Protein AF-A0A1H7WBP5-F1 (afdb_monomer_lite)

Foldseek 3Di:
DDVVLQVVLVVVLLQLLQCQAAPPQRHGRQAFDWDQDVPPGIFTFRHDPSSSVVSVSCVSNVVVVNNDDPSGPGDDDDPPVDGPDD

Radius of gyration: 13.45 Å; chains: 1; bounding box: 31×23×39 Å

Structure (mmCIF, N/CA/C/O backbone):
data_AF-A0A1H7WBP5-F1
#
_entry.id   AF-A0A1H7WBP5-F1
#
loop_
_atom_site.group_PDB
_atom_site.id
_atom_site.type_symbol
_atom_site.label_atom_id
_atom_site.label_alt_id
_atom_site.label_comp_id
_atom_site.label_asym_id
_atom_site.label_entity_id
_atom_site.label_seq_id
_atom_site.pdbx_PDB_ins_code
_atom_site.Cartn_x
_atom_site.Cartn_y
_atom_site.Cartn_z
_atom_site.occupancy
_atom_site.B_iso_or_equiv
_atom_site.auth_seq_id
_atom_site.auth_comp_id
_atom_site.auth_asym_id
_atom_site.auth_atom_id
_atom_site.pdbx_PDB_model_num
ATOM 1 N N . MET A 1 1 ? 18.497 -3.119 -14.943 1.00 63.94 1 MET A N 1
ATOM 2 C CA . MET A 1 1 ? 17.260 -2.560 -14.378 1.00 63.94 1 MET A CA 1
ATOM 3 C C . MET A 1 1 ? 17.687 -1.514 -13.382 1.00 63.94 1 MET A C 1
ATOM 5 O O . MET A 1 1 ? 18.412 -1.865 -12.450 1.00 63.94 1 MET A O 1
ATOM 9 N N . ASP A 1 2 ? 17.390 -0.258 -13.673 1.00 79.31 2 ASP A N 1
ATOM 10 C CA . ASP A 1 2 ? 17.877 0.863 -12.874 1.00 79.31 2 ASP A CA 1
ATOM 11 C C . ASP A 1 2 ? 16.998 1.080 -11.625 1.00 79.31 2 ASP A C 1
ATOM 13 O O . ASP A 1 2 ? 16.004 0.378 -11.399 1.00 79.31 2 ASP A O 1
ATOM 17 N N . ASP A 1 3 ? 17.406 1.997 -10.748 1.00 82.88 3 ASP A N 1
ATOM 18 C CA . ASP A 1 3 ? 16.638 2.307 -9.539 1.00 82.88 3 ASP A CA 1
ATOM 19 C C . ASP A 1 3 ? 15.333 3.062 -9.845 1.00 82.88 3 ASP A C 1
ATOM 21 O O . ASP A 1 3 ? 14.387 2.976 -9.058 1.00 82.88 3 ASP A O 1
ATOM 25 N N . THR A 1 4 ? 15.235 3.716 -11.004 1.00 89.75 4 THR A N 1
ATOM 26 C CA . THR A 1 4 ? 14.020 4.387 -11.483 1.00 89.75 4 THR A CA 1
ATOM 27 C C . THR A 1 4 ? 12.925 3.365 -11.788 1.00 89.75 4 THR A C 1
ATOM 29 O O . THR A 1 4 ? 11.812 3.493 -11.278 1.00 89.75 4 THR A O 1
ATOM 32 N N . ASP A 1 5 ? 13.250 2.271 -12.483 1.00 88.94 5 ASP A N 1
ATOM 33 C CA . ASP A 1 5 ? 12.326 1.167 -12.778 1.00 88.94 5 ASP A CA 1
ATOM 34 C C . ASP A 1 5 ? 11.698 0.593 -11.497 1.00 88.94 5 ASP A C 1
ATOM 36 O O . ASP A 1 5 ? 10.502 0.275 -11.436 1.00 88.94 5 ASP A O 1
ATOM 40 N N . LYS A 1 6 ? 12.511 0.463 -10.440 1.00 88.50 6 LYS A N 1
ATOM 41 C CA . LYS A 1 6 ? 12.056 -0.009 -9.126 1.00 88.50 6 LYS A CA 1
ATOM 42 C C . LYS A 1 6 ? 11.147 1.007 -8.449 1.00 88.50 6 LYS A C 1
ATOM 44 O O . LYS A 1 6 ? 10.123 0.610 -7.892 1.00 88.50 6 LYS A O 1
ATOM 49 N N . GLN A 1 7 ? 11.503 2.290 -8.476 1.00 88.56 7 GLN A N 1
ATOM 50 C CA . GLN A 1 7 ? 10.686 3.358 -7.897 1.00 88.56 7 GLN A CA 1
ATOM 51 C C . GLN A 1 7 ? 9.322 3.452 -8.591 1.00 88.56 7 GLN A C 1
ATOM 53 O O . GLN A 1 7 ? 8.289 3.480 -7.915 1.00 88.56 7 GLN A O 1
ATOM 58 N N . ASP A 1 8 ? 9.298 3.372 -9.918 1.00 91.81 8 ASP A N 1
ATOM 59 C CA . ASP A 1 8 ? 8.069 3.384 -10.707 1.00 91.81 8 ASP A CA 1
ATOM 60 C C . ASP A 1 8 ? 7.189 2.168 -10.418 1.00 91.81 8 ASP A C 1
ATOM 62 O O . ASP A 1 8 ? 5.970 2.287 -10.256 1.00 91.81 8 ASP A O 1
ATOM 66 N N . ALA A 1 9 ? 7.782 0.980 -10.294 1.00 91.69 9 ALA A N 1
ATOM 67 C CA . ALA A 1 9 ? 7.043 -0.216 -9.908 1.00 91.69 9 ALA A CA 1
ATOM 68 C C . ALA A 1 9 ? 6.454 -0.112 -8.496 1.00 91.69 9 ALA A C 1
ATOM 70 O O . ALA A 1 9 ? 5.314 -0.530 -8.280 1.00 91.69 9 ALA A O 1
ATOM 71 N N . VAL A 1 10 ? 7.182 0.483 -7.547 1.00 88.69 10 VAL A N 1
ATOM 72 C CA . VAL A 1 10 ? 6.662 0.759 -6.201 1.00 88.69 10 VAL A CA 1
ATOM 73 C C . VAL A 1 10 ? 5.488 1.735 -6.267 1.00 88.69 10 VAL A C 1
ATOM 75 O O . VAL A 1 10 ? 4.460 1.482 -5.637 1.00 88.69 10 VAL A O 1
ATOM 78 N N . ALA A 1 11 ? 5.583 2.803 -7.063 1.00 89.50 11 ALA A N 1
ATOM 79 C CA . ALA A 1 11 ? 4.490 3.753 -7.252 1.00 89.50 11 ALA A CA 1
ATOM 80 C C . ALA A 1 11 ? 3.246 3.086 -7.866 1.00 89.50 11 ALA A C 1
ATOM 82 O O . ALA A 1 11 ? 2.133 3.278 -7.369 1.00 89.50 11 ALA A O 1
ATOM 83 N N . ARG A 1 12 ? 3.416 2.241 -8.890 1.00 93.12 12 ARG A N 1
ATOM 84 C CA . ARG A 1 12 ? 2.314 1.467 -9.492 1.00 93.12 12 ARG A CA 1
ATOM 85 C C . ARG A 1 12 ? 1.678 0.497 -8.497 1.00 93.12 12 ARG A C 1
ATOM 87 O O . ARG A 1 12 ? 0.456 0.437 -8.404 1.00 93.12 12 ARG A O 1
ATOM 94 N N . ALA A 1 13 ? 2.486 -0.221 -7.720 1.00 91.88 13 ALA A N 1
ATOM 95 C CA . ALA A 1 13 ? 2.000 -1.144 -6.698 1.00 91.88 13 ALA A CA 1
ATOM 96 C C . ALA A 1 13 ? 1.221 -0.424 -5.580 1.00 91.88 13 ALA A C 1
ATOM 98 O O . ALA A 1 13 ? 0.208 -0.937 -5.098 1.00 91.88 13 ALA A O 1
ATOM 99 N N . LEU A 1 14 ? 1.660 0.779 -5.189 1.00 88.62 14 LEU A N 1
ATOM 100 C CA . LEU A 1 14 ? 0.939 1.642 -4.249 1.00 88.62 14 LEU A CA 1
ATOM 101 C C . LEU A 1 14 ? -0.420 2.074 -4.812 1.00 88.62 14 LEU A C 1
ATOM 103 O O . LEU A 1 14 ? -1.424 1.915 -4.119 1.00 88.62 14 LEU A O 1
ATOM 107 N N . ARG A 1 15 ? -0.467 2.560 -6.061 1.00 91.19 15 ARG A N 1
ATOM 108 C CA . ARG A 1 15 ? -1.726 2.943 -6.726 1.00 91.19 15 ARG A CA 1
ATOM 109 C C . ARG A 1 15 ? -2.692 1.767 -6.821 1.00 91.19 15 ARG A C 1
ATOM 111 O O . ARG A 1 15 ? -3.824 1.895 -6.381 1.00 91.19 15 ARG A O 1
ATOM 118 N N . ALA A 1 16 ? -2.224 0.596 -7.255 1.00 93.75 16 ALA A N 1
ATOM 119 C CA . ALA A 1 16 ? -3.056 -0.607 -7.319 1.00 93.75 16 ALA A CA 1
ATOM 120 C C . ALA A 1 16 ? -3.702 -0.946 -5.963 1.00 93.75 16 ALA A C 1
ATOM 122 O O . ALA A 1 16 ? -4.863 -1.340 -5.897 1.00 93.75 16 ALA A O 1
ATOM 123 N N . CYS A 1 17 ? -2.975 -0.762 -4.854 1.00 91.25 17 CYS A N 1
ATOM 124 C CA . CYS A 1 17 ? -3.559 -0.932 -3.526 1.00 91.25 17 CYS A CA 1
ATOM 125 C C . CYS A 1 17 ? -4.616 0.135 -3.209 1.00 91.25 17 CYS A C 1
ATOM 127 O O . CYS A 1 17 ? -5.632 -0.205 -2.604 1.00 91.25 17 CYS A O 1
ATOM 129 N N . LEU A 1 18 ? -4.393 1.400 -3.581 1.00 89.88 18 LEU A N 1
ATOM 130 C CA . LEU A 1 18 ? -5.333 2.496 -3.326 1.00 89.88 18 LEU A CA 1
ATOM 131 C C . LEU A 1 18 ? -6.689 2.262 -3.999 1.00 89.88 18 LEU A C 1
ATOM 133 O O . LEU A 1 18 ? -7.696 2.534 -3.358 1.00 89.88 18 LEU A O 1
ATOM 137 N N . GLU A 1 19 ? -6.735 1.667 -5.189 1.00 94.38 19 GLU A N 1
ATOM 138 C CA . GLU A 1 19 ? -7.983 1.466 -5.949 1.00 94.38 19 GLU A CA 1
ATOM 139 C C . GLU A 1 19 ? -8.974 0.472 -5.327 1.00 94.38 19 GLU A C 1
ATOM 141 O O . GLU A 1 19 ? -10.143 0.432 -5.703 1.00 94.38 19 GLU A O 1
ATOM 146 N N . ILE A 1 20 ? -8.537 -0.349 -4.371 1.00 92.19 20 ILE A N 1
ATOM 147 C CA . ILE A 1 20 ? -9.376 -1.418 -3.824 1.00 92.19 20 ILE A CA 1
ATOM 148 C C . ILE A 1 20 ? -9.713 -1.208 -2.352 1.00 92.19 20 ILE A C 1
ATOM 150 O O . ILE A 1 20 ? -8.916 -0.687 -1.572 1.00 92.19 20 ILE A O 1
ATOM 154 N N . ARG A 1 21 ? -10.883 -1.690 -1.931 1.00 91.69 21 ARG A N 1
ATOM 155 C CA . ARG A 1 21 ? -11.270 -1.743 -0.517 1.00 91.69 21 ARG A CA 1
ATOM 156 C C . ARG A 1 21 ? -10.394 -2.743 0.240 1.00 91.69 21 ARG A C 1
ATOM 158 O O . ARG A 1 21 ? -10.104 -3.828 -0.256 1.00 91.69 21 ARG A O 1
ATOM 165 N N . CYS A 1 22 ? -10.001 -2.442 1.479 1.00 90.50 22 CYS A N 1
ATOM 166 C CA . CYS A 1 22 ? -9.268 -3.423 2.286 1.00 90.50 22 CYS A CA 1
ATOM 167 C C . CYS A 1 22 ? -10.212 -4.517 2.818 1.00 90.50 22 CYS A C 1
ATOM 169 O O . CYS A 1 22 ? -11.063 -4.210 3.655 1.00 90.50 22 CYS A O 1
ATOM 171 N N . PRO A 1 23 ? -10.023 -5.810 2.502 1.00 89.31 23 PRO A N 1
AT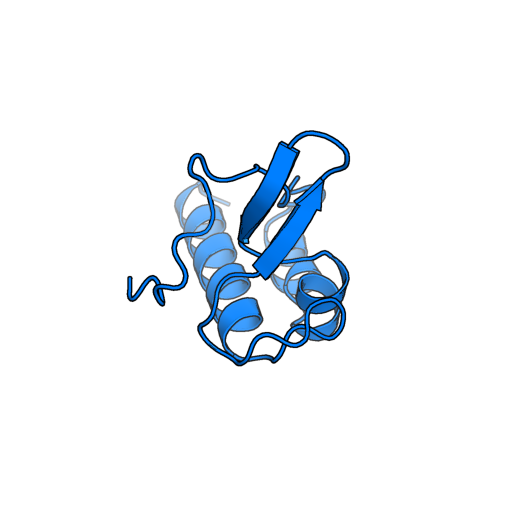OM 172 C CA . PRO A 1 23 ? -10.909 -6.860 3.010 1.00 89.31 23 PRO A CA 1
ATOM 173 C C . PRO A 1 23 ? -10.743 -7.104 4.520 1.00 89.31 23 PRO A C 1
ATOM 175 O O . PRO A 1 23 ? -11.693 -7.560 5.154 1.00 89.31 23 PRO A O 1
ATOM 178 N N . LYS A 1 24 ? -9.580 -6.763 5.107 1.00 85.94 24 LYS A N 1
ATOM 179 C CA . LYS A 1 24 ? -9.283 -6.946 6.543 1.00 85.94 24 LYS A CA 1
ATOM 180 C C . LYS A 1 24 ? -9.914 -5.866 7.424 1.00 85.94 24 LYS A C 1
ATOM 182 O O . LYS A 1 24 ? -10.577 -6.193 8.395 1.00 85.94 24 LYS A O 1
ATOM 187 N N . CYS A 1 25 ? -9.671 -4.587 7.131 1.00 85.62 25 CYS A N 1
ATOM 188 C CA . CYS A 1 25 ? -10.136 -3.474 7.979 1.00 85.62 25 CYS A CA 1
ATOM 189 C C . CYS A 1 25 ? -11.274 -2.652 7.366 1.00 85.62 25 CYS A C 1
ATOM 191 O O . CYS A 1 25 ? -11.669 -1.642 7.953 1.00 85.62 25 CYS A O 1
ATOM 193 N N . LYS A 1 26 ? -11.775 -3.090 6.201 1.00 86.62 26 LYS A N 1
ATOM 194 C CA . LYS A 1 26 ? -12.953 -2.563 5.500 1.00 86.62 26 LYS A CA 1
ATOM 195 C C . LYS A 1 26 ? -12.896 -1.070 5.161 1.00 86.62 26 LYS A C 1
ATOM 197 O O . LYS A 1 26 ? -13.934 -0.492 4.873 1.00 86.62 26 LYS A O 1
ATOM 202 N N . VAL 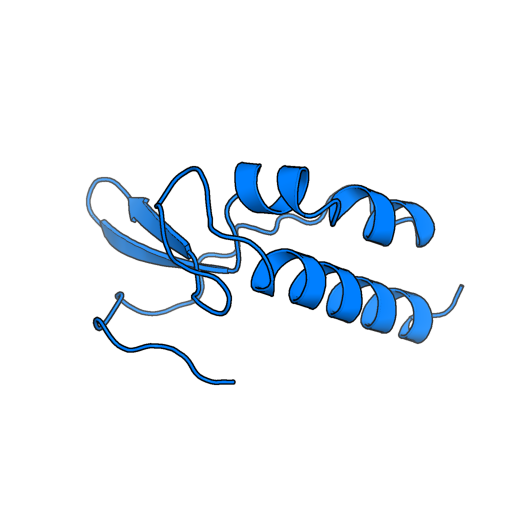A 1 27 ? -11.701 -0.470 5.183 1.00 85.06 27 VAL A N 1
ATOM 203 C CA . VAL A 1 27 ? -11.482 0.902 4.702 1.00 85.06 27 VAL A CA 1
ATOM 204 C C . VAL A 1 27 ? -11.664 0.947 3.191 1.00 85.06 27 VAL A C 1
ATOM 206 O O . VAL A 1 27 ? -11.281 -0.005 2.498 1.00 85.06 27 VAL A O 1
ATOM 209 N N . GLU A 1 28 ? -12.247 2.036 2.717 1.00 88.94 28 GLU A N 1
ATOM 210 C CA . GLU A 1 28 ? -12.588 2.261 1.318 1.00 88.94 28 GLU A CA 1
ATOM 211 C C . GLU A 1 28 ? -11.336 2.502 0.453 1.00 88.94 28 GLU A C 1
ATOM 213 O O . GLU A 1 28 ? -10.223 2.678 0.983 1.00 88.94 28 GLU A O 1
ATOM 218 N N . PRO A 1 29 ? -11.473 2.471 -0.887 1.00 89.75 29 PRO A N 1
ATOM 219 C CA . PRO A 1 29 ? -10.427 2.934 -1.789 1.00 89.75 29 PRO A CA 1
ATOM 220 C C . PRO A 1 29 ? -9.871 4.303 -1.367 1.00 89.75 29 PRO A C 1
ATOM 222 O O . PRO A 1 29 ? -10.556 5.107 -0.737 1.00 89.75 29 PRO A O 1
ATOM 225 N N . TRP A 1 30 ? -8.597 4.544 -1.667 1.00 86.19 30 TRP A N 1
ATOM 226 C CA . TRP A 1 30 ? -7.846 5.760 -1.324 1.00 86.19 30 TRP A CA 1
ATOM 227 C C . TRP A 1 30 ? -7.597 6.012 0.169 1.00 86.19 30 TRP A C 1
ATOM 229 O O . TRP A 1 30 ? -6.892 6.951 0.527 1.00 86.19 30 TRP A O 1
ATOM 239 N N . GLN A 1 31 ? -8.097 5.152 1.059 1.00 82.19 31 GLN A N 1
ATOM 240 C CA . GLN A 1 31 ? -7.842 5.255 2.495 1.00 82.19 31 GLN A CA 1
ATOM 241 C C . GLN A 1 31 ? -6.679 4.360 2.935 1.00 82.19 31 GLN A C 1
ATOM 243 O O . GLN A 1 31 ? -6.551 3.217 2.486 1.00 82.19 31 GLN A O 1
ATOM 248 N N . HIS A 1 32 ? -5.855 4.830 3.873 1.00 80.69 32 HIS A N 1
ATOM 249 C CA . HIS A 1 32 ? -4.845 3.991 4.524 1.00 80.69 32 HIS A CA 1
ATOM 250 C C . HIS A 1 32 ? -5.472 2.918 5.425 1.00 80.69 32 HIS A C 1
ATOM 252 O O . HIS A 1 32 ? -6.576 3.064 5.954 1.00 80.69 32 HIS A O 1
ATOM 258 N N . CYS A 1 33 ? -4.752 1.812 5.620 1.00 83.50 33 CYS A N 1
ATOM 259 C CA . CYS A 1 33 ? -5.206 0.744 6.503 1.00 83.50 33 CYS A CA 1
ATOM 260 C C . CYS A 1 33 ? -5.032 1.106 7.985 1.00 83.50 33 CYS A C 1
ATOM 262 O O . CYS A 1 33 ? -4.046 1.703 8.407 1.00 83.50 33 CYS A O 1
ATOM 264 N N . ARG A 1 34 ? -5.977 0.645 8.804 1.00 79.88 34 ARG A N 1
ATOM 265 C CA . ARG A 1 34 ? -5.927 0.744 10.268 1.00 79.88 34 ARG A CA 1
ATOM 266 C C . ARG A 1 34 ? -5.479 -0.583 10.861 1.00 79.88 34 ARG A C 1
ATOM 268 O O . ARG A 1 34 ? -6.085 -1.605 10.538 1.00 79.88 34 ARG A O 1
ATOM 275 N N . ASN A 1 35 ? -4.472 -0.589 11.727 1.00 74.50 35 ASN A N 1
ATOM 276 C CA . ASN A 1 35 ? -4.042 -1.791 12.436 1.00 74.50 35 ASN A CA 1
ATOM 277 C C . ASN A 1 35 ? -4.266 -1.623 13.940 1.00 74.50 35 ASN A C 1
ATOM 279 O O . ASN A 1 35 ? -3.896 -0.605 14.516 1.00 74.50 35 ASN A O 1
ATOM 283 N N . HIS A 1 36 ? -4.865 -2.625 14.574 1.00 69.88 36 HIS A N 1
ATOM 284 C CA . HIS A 1 36 ? -5.046 -2.649 16.022 1.00 69.88 36 HIS A CA 1
ATOM 285 C C . HIS A 1 36 ? -3.880 -3.422 16.627 1.00 69.88 36 HIS A C 1
ATOM 287 O O . HIS A 1 36 ? -3.710 -4.607 16.342 1.00 69.88 36 HIS A O 1
ATOM 293 N N . LEU A 1 37 ? -3.067 -2.745 17.435 1.00 68.06 37 LEU A N 1
ATOM 294 C CA . LEU A 1 37 ? -1.978 -3.372 18.172 1.00 68.06 37 LEU A CA 1
ATOM 295 C C . LEU A 1 37 ? -2.336 -3.429 19.656 1.00 68.06 37 LEU A C 1
ATOM 297 O O . LEU A 1 37 ? -2.638 -2.403 20.273 1.00 68.06 37 LEU A O 1
ATOM 301 N N . ALA A 1 38 ? -2.285 -4.633 20.229 1.00 65.44 38 ALA A N 1
ATOM 302 C CA . ALA A 1 38 ? -2.509 -4.846 21.655 1.00 65.44 38 ALA A CA 1
ATOM 303 C C . ALA A 1 38 ? -1.594 -3.923 22.480 1.00 65.44 38 ALA A C 1
ATOM 305 O O . ALA A 1 38 ? -0.397 -3.817 22.212 1.00 65.44 38 ALA A O 1
ATOM 306 N N . GLY A 1 39 ? -2.178 -3.193 23.432 1.00 69.62 39 GLY A N 1
ATOM 307 C CA . GLY A 1 39 ? -1.461 -2.241 24.288 1.00 69.62 39 GLY A CA 1
ATOM 308 C C . GLY A 1 39 ? -1.009 -0.933 23.621 1.00 69.62 39 GLY A C 1
ATOM 309 O O . GLY A 1 39 ? -0.515 -0.057 24.321 1.00 69.62 39 GLY A O 1
ATOM 310 N N . ARG A 1 40 ? -1.180 -0.755 22.300 1.00 67.81 40 ARG A N 1
ATOM 311 C CA . ARG A 1 40 ? -0.798 0.481 21.576 1.00 67.81 40 ARG A CA 1
ATOM 312 C C . ARG A 1 40 ? -1.961 1.184 20.870 1.00 67.81 40 ARG A C 1
ATOM 314 O O . ARG A 1 40 ? -1.794 2.294 20.371 1.00 67.81 40 ARG A O 1
ATOM 321 N N . GLY A 1 41 ? -3.141 0.568 20.848 1.00 68.44 41 GLY A N 1
ATOM 322 C CA . GLY A 1 41 ? -4.326 1.122 20.196 1.00 68.44 41 GLY A CA 1
ATOM 323 C C . GLY A 1 41 ? -4.274 1.011 18.669 1.00 68.44 41 GLY A C 1
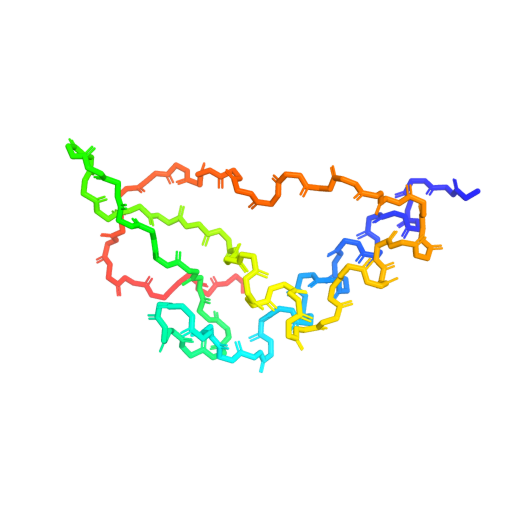ATOM 324 O O . GLY A 1 41 ? -3.596 0.143 18.113 1.00 68.44 41 GLY A O 1
ATOM 325 N N . VAL A 1 42 ? -5.043 1.864 17.989 1.00 70.06 42 VAL A N 1
ATOM 326 C CA . VAL A 1 42 ? -5.123 1.892 16.522 1.00 70.06 42 VAL A CA 1
ATOM 327 C C . VAL A 1 42 ? -3.974 2.720 15.952 1.00 70.06 42 VAL A C 1
ATOM 329 O O . VAL A 1 42 ? -3.842 3.907 16.259 1.00 70.06 42 VAL A O 1
ATOM 332 N N . ILE A 1 43 ? -3.170 2.096 15.097 1.00 72.38 43 ILE A N 1
ATOM 333 C CA . ILE A 1 43 ? -2.091 2.738 14.343 1.00 72.38 43 ILE A CA 1
ATOM 334 C C . ILE A 1 43 ? -2.382 2.708 12.842 1.00 72.38 43 ILE A C 1
ATOM 336 O O . ILE A 1 43 ? -3.109 1.840 12.345 1.00 72.38 43 ILE A O 1
ATOM 340 N N . ASN A 1 44 ? -1.759 3.626 12.110 1.00 69.38 44 ASN A N 1
ATOM 341 C CA . ASN A 1 44 ? -1.782 3.614 10.656 1.00 69.38 44 ASN A CA 1
ATOM 342 C C . ASN A 1 44 ? -0.813 2.554 10.103 1.00 69.38 44 ASN A C 1
ATOM 344 O O . ASN A 1 44 ? 0.335 2.422 10.529 1.00 69.38 44 ASN A O 1
ATOM 348 N N . ALA A 1 45 ? -1.279 1.807 9.110 1.00 71.81 45 ALA A N 1
ATOM 349 C CA . ALA A 1 45 ? -0.467 0.966 8.243 1.00 71.81 45 ALA A CA 1
ATOM 350 C C . ALA A 1 45 ? -0.772 1.377 6.802 1.00 71.81 45 ALA A C 1
ATOM 352 O O . ALA A 1 45 ? -1.933 1.619 6.486 1.00 71.81 45 ALA A O 1
ATOM 353 N N . ARG A 1 46 ? 0.224 1.425 5.908 1.00 73.62 46 ARG A N 1
ATOM 354 C CA . ARG A 1 46 ? -0.039 1.773 4.496 1.00 73.62 46 ARG A CA 1
ATOM 355 C C . ARG A 1 46 ? -1.115 0.859 3.903 1.00 73.62 46 ARG A C 1
ATOM 357 O O . ARG A 1 46 ? -2.253 1.283 3.723 1.00 73.62 46 ARG A O 1
ATOM 364 N N . PHE A 1 47 ? -0.796 -0.425 3.717 1.00 82.75 47 PHE A N 1
ATOM 365 C CA . PHE A 1 47 ? -1.753 -1.428 3.239 1.00 82.75 47 PHE A CA 1
ATOM 366 C C . PHE A 1 47 ? -1.576 -2.766 3.956 1.00 82.75 47 PHE A C 1
ATOM 368 O O . PHE A 1 47 ? -0.453 -3.198 4.202 1.00 82.75 47 PHE A O 1
ATOM 375 N N . HIS A 1 48 ? -2.673 -3.454 4.281 1.00 85.38 48 HIS A N 1
ATOM 376 C CA . HIS A 1 48 ? -2.621 -4.813 4.824 1.00 85.38 48 HIS A CA 1
ATOM 377 C C . HIS A 1 48 ? -2.294 -5.856 3.747 1.00 85.38 48 HIS A C 1
ATOM 379 O O . HIS A 1 48 ? -2.693 -5.693 2.597 1.00 85.38 48 HIS A O 1
ATOM 385 N N . LYS A 1 49 ? -1.671 -6.978 4.145 1.00 85.31 49 LYS A N 1
ATOM 386 C CA . LYS A 1 49 ? -1.318 -8.087 3.236 1.00 85.31 49 LYS A CA 1
ATOM 387 C C . LYS A 1 49 ? -2.489 -8.554 2.350 1.00 85.31 49 LYS A C 1
ATOM 389 O O . LYS A 1 49 ? -2.264 -8.652 1.154 1.00 85.31 49 LYS A O 1
ATOM 394 N N . PRO A 1 50 ? -3.720 -8.766 2.859 1.00 89.12 50 PRO A N 1
ATOM 395 C CA . PRO A 1 50 ? -4.849 -9.128 1.999 1.00 89.12 50 PRO A CA 1
ATOM 396 C C . PRO A 1 50 ? -5.131 -8.109 0.888 1.00 89.12 50 PRO A C 1
ATOM 398 O O . PRO A 1 50 ? -5.271 -8.490 -0.259 1.00 89.12 50 PRO A O 1
ATOM 401 N N . ARG A 1 51 ? -5.090 -6.803 1.193 1.00 90.31 51 ARG A N 1
ATOM 402 C CA . ARG A 1 51 ? -5.251 -5.751 0.174 1.00 90.31 51 ARG A CA 1
ATOM 403 C C . ARG A 1 51 ? -4.116 -5.795 -0.858 1.00 90.31 51 ARG A C 1
ATOM 405 O O . ARG A 1 51 ? -4.347 -5.618 -2.034 1.00 90.31 51 ARG A O 1
ATOM 412 N N . GLN A 1 52 ? -2.882 -6.072 -0.448 1.00 89.25 52 GLN A N 1
ATOM 413 C CA . GLN A 1 52 ? -1.766 -6.188 -1.401 1.00 89.25 52 GLN A CA 1
ATOM 414 C C . GLN A 1 52 ? -1.890 -7.399 -2.337 1.00 89.25 52 GLN A C 1
ATOM 416 O O . GLN A 1 52 ? -1.367 -7.368 -3.448 1.00 89.25 52 GLN A O 1
ATOM 421 N N . VAL A 1 53 ? -2.504 -8.484 -1.857 1.00 90.75 53 VAL A N 1
ATOM 422 C CA . VAL A 1 53 ? -2.765 -9.684 -2.659 1.00 90.75 53 VAL A CA 1
ATOM 423 C C . VAL A 1 53 ? -3.890 -9.393 -3.646 1.00 90.75 53 VAL A C 1
ATOM 425 O O . VAL A 1 53 ? -3.685 -9.561 -4.843 1.00 90.75 53 VAL A O 1
ATOM 428 N N . ASP A 1 54 ? -5.014 -8.868 -3.159 1.00 93.50 54 ASP A N 1
ATOM 429 C CA . ASP A 1 54 ? -6.185 -8.566 -3.987 1.00 93.50 54 ASP A CA 1
ATOM 430 C C . ASP A 1 54 ? -5.888 -7.503 -5.057 1.00 93.50 54 ASP A C 1
ATOM 432 O O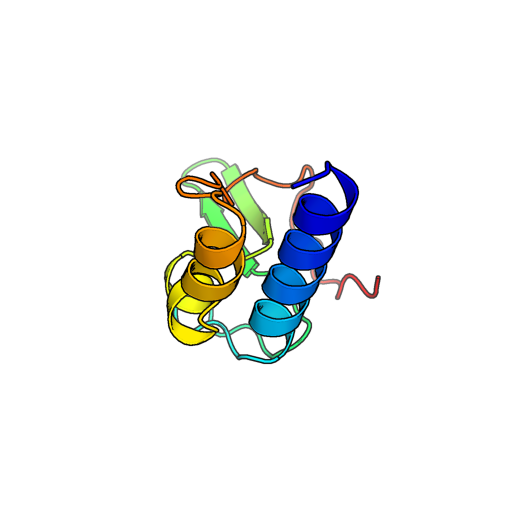 . ASP A 1 54 ? -6.451 -7.551 -6.145 1.00 93.50 54 ASP A O 1
ATOM 436 N N . SER A 1 55 ? -4.977 -6.560 -4.786 1.00 93.06 55 SER A N 1
ATOM 437 C CA . SER A 1 55 ? -4.561 -5.549 -5.768 1.00 93.06 55 SER A CA 1
ATOM 438 C C . SER A 1 55 ? -3.562 -6.057 -6.809 1.00 93.06 55 SER A C 1
ATOM 440 O O . SER A 1 55 ? -3.200 -5.317 -7.721 1.00 93.06 55 SER A O 1
ATOM 442 N N . GLY A 1 56 ? -3.028 -7.273 -6.650 1.00 93.25 56 GLY A N 1
AT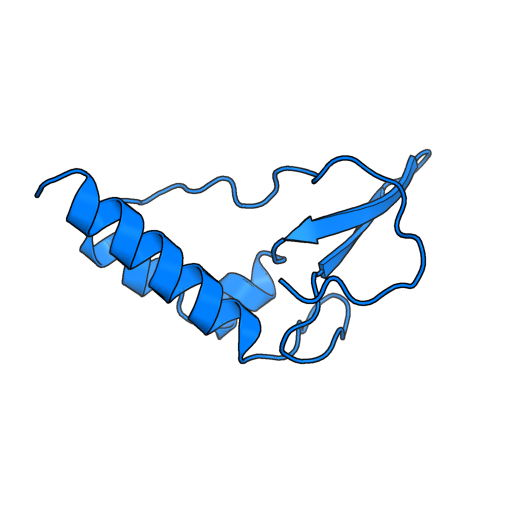OM 443 C CA . GLY A 1 56 ? -1.962 -7.794 -7.505 1.00 93.25 56 GLY A CA 1
ATOM 444 C C . GLY A 1 56 ? -0.612 -7.078 -7.344 1.00 93.25 56 GLY A C 1
ATOM 445 O O . GLY A 1 56 ? 0.302 -7.307 -8.139 1.00 93.25 56 GLY A O 1
ATOM 446 N N . ALA A 1 57 ? -0.429 -6.250 -6.306 1.00 91.50 57 ALA A N 1
ATOM 447 C CA . ALA A 1 57 ? 0.794 -5.470 -6.083 1.00 91.50 57 ALA A CA 1
ATOM 448 C C . ALA A 1 57 ? 2.070 -6.332 -6.049 1.00 91.50 57 ALA A C 1
ATOM 450 O O . ALA A 1 57 ? 3.141 -5.886 -6.460 1.00 91.50 57 ALA A O 1
ATOM 451 N N . GLN A 1 58 ? 1.961 -7.583 -5.594 1.00 89.75 58 GLN A N 1
ATOM 452 C CA . GLN A 1 58 ? 3.080 -8.528 -5.567 1.00 89.75 58 GLN A CA 1
ATOM 453 C C . GLN A 1 58 ? 3.597 -8.869 -6.971 1.00 89.75 58 GLN A C 1
ATOM 455 O O . GLN A 1 58 ? 4.806 -8.979 -7.154 1.00 89.75 58 GLN A O 1
ATOM 460 N N . HIS A 1 59 ? 2.714 -8.975 -7.967 1.00 91.69 59 HIS A N 1
ATOM 461 C CA . HIS A 1 59 ? 3.100 -9.274 -9.347 1.00 91.69 59 HIS A CA 1
ATOM 462 C C . HIS A 1 59 ? 3.821 -8.091 -10.002 1.00 91.69 59 HIS A C 1
ATOM 464 O O . HIS A 1 59 ? 4.836 -8.287 -10.667 1.00 91.69 59 HIS A O 1
ATOM 470 N N . ILE A 1 60 ? 3.358 -6.861 -9.740 1.00 92.12 60 ILE A N 1
ATOM 471 C CA . ILE A 1 60 ? 4.003 -5.625 -10.222 1.00 92.12 60 ILE A CA 1
ATOM 472 C C . ILE A 1 60 ? 5.450 -5.545 -9.721 1.00 92.12 60 ILE A C 1
ATOM 474 O O . ILE A 1 60 ? 6.368 -5.247 -10.483 1.00 92.12 60 ILE A O 1
ATOM 478 N N . LEU A 1 61 ? 5.657 -5.840 -8.437 1.00 90.19 61 LEU A N 1
ATOM 479 C CA . LEU A 1 61 ? 6.973 -5.815 -7.804 1.00 90.19 61 LEU A CA 1
ATOM 480 C C . LEU A 1 61 ? 7.872 -6.980 -8.225 1.00 90.19 61 LEU A C 1
ATOM 482 O O . LEU A 1 61 ? 9.077 -6.802 -8.399 1.00 90.19 61 LEU A O 1
ATOM 486 N N . ALA A 1 62 ? 7.302 -8.170 -8.411 1.00 91.00 62 ALA A N 1
ATOM 487 C CA . ALA A 1 62 ? 8.052 -9.325 -8.888 1.00 91.00 62 ALA A CA 1
ATOM 488 C C . ALA A 1 62 ? 8.651 -9.066 -10.279 1.00 91.00 62 ALA A C 1
ATOM 490 O O . ALA A 1 62 ? 9.791 -9.462 -10.524 1.00 91.00 62 ALA A O 1
ATOM 491 N N . GLY A 1 63 ? 7.931 -8.329 -11.136 1.00 90.50 63 GLY A N 1
ATOM 492 C CA . GLY A 1 63 ? 8.404 -7.907 -12.458 1.00 90.50 63 GLY A CA 1
ATOM 493 C C . GLY A 1 63 ? 9.681 -7.060 -12.433 1.00 90.50 63 GLY A C 1
ATOM 494 O O . GLY A 1 63 ? 10.400 -7.023 -13.423 1.00 90.50 63 GLY A O 1
ATOM 495 N N . VAL A 1 64 ? 10.002 -6.445 -11.289 1.00 91.19 64 VAL A N 1
ATOM 496 C CA . VAL A 1 64 ? 11.216 -5.641 -11.072 1.00 91.19 64 VAL A CA 1
ATOM 497 C C . VAL A 1 64 ? 12.200 -6.273 -10.075 1.00 91.19 64 VAL A C 1
ATOM 499 O O . VAL A 1 64 ? 13.067 -5.610 -9.505 1.00 91.19 64 VAL A O 1
ATOM 502 N N . GLY A 1 65 ? 12.060 -7.574 -9.805 1.00 89.38 65 GLY A N 1
ATOM 503 C CA . GLY A 1 65 ? 12.945 -8.311 -8.899 1.00 89.38 65 GLY A CA 1
ATOM 504 C C . GLY A 1 65 ? 12.726 -8.031 -7.406 1.00 89.38 65 GLY A C 1
ATOM 505 O O . GLY A 1 65 ? 13.490 -8.524 -6.574 1.00 89.38 65 GLY A O 1
ATOM 506 N N . ILE A 1 66 ? 11.678 -7.292 -7.027 1.00 86.19 66 ILE A N 1
ATOM 507 C CA . ILE A 1 66 ? 11.353 -7.011 -5.625 1.00 86.19 66 ILE A CA 1
ATOM 508 C C . ILE A 1 66 ? 10.454 -8.129 -5.084 1.00 86.19 66 ILE A C 1
ATOM 510 O O . ILE A 1 66 ? 9.245 -8.149 -5.303 1.00 86.19 66 ILE A O 1
ATOM 514 N N . ARG A 1 67 ? 11.051 -9.072 -4.346 1.00 79.56 67 ARG A N 1
ATOM 515 C CA . ARG A 1 67 ? 10.345 -10.258 -3.816 1.00 79.56 67 ARG A CA 1
ATOM 516 C C . ARG A 1 67 ? 9.793 -10.082 -2.399 1.00 79.56 67 ARG A C 1
ATOM 518 O O . ARG A 1 67 ? 8.846 -10.763 -2.015 1.00 79.56 67 ARG A O 1
ATOM 525 N N . HIS A 1 68 ? 10.374 -9.172 -1.615 1.00 64.19 68 HIS A N 1
ATOM 526 C CA . HIS A 1 68 ? 10.085 -9.039 -0.185 1.00 64.19 68 HIS A CA 1
ATOM 527 C C . HIS A 1 68 ? 10.034 -7.574 0.256 1.00 64.19 68 HIS A C 1
ATOM 529 O O . HIS A 1 68 ? 10.919 -7.089 0.955 1.00 64.19 68 HIS A O 1
ATOM 535 N N . LEU A 1 69 ? 8.974 -6.853 -0.107 1.00 62.25 69 LEU A N 1
ATOM 536 C CA . LEU A 1 69 ? 8.677 -5.598 0.578 1.00 62.25 69 LEU A CA 1
ATOM 537 C C . LEU A 1 69 ? 7.989 -5.912 1.912 1.00 62.25 69 LEU A C 1
ATOM 539 O O . LEU A 1 69 ? 6.885 -6.458 1.952 1.00 62.25 69 LEU A O 1
ATOM 543 N N . ARG A 1 70 ? 8.630 -5.557 3.033 1.00 60.62 70 ARG A N 1
ATOM 544 C CA . ARG A 1 70 ? 7.947 -5.463 4.332 1.00 60.62 70 ARG A CA 1
ATOM 545 C C . ARG A 1 70 ? 7.068 -4.213 4.314 1.00 60.62 70 ARG A C 1
ATOM 547 O O . ARG A 1 70 ? 7.404 -3.181 4.874 1.00 60.62 70 ARG A O 1
ATOM 554 N N . TRP A 1 71 ? 5.912 -4.321 3.671 1.00 59.25 71 TRP A N 1
ATOM 555 C CA . TRP A 1 71 ? 4.919 -3.248 3.565 1.00 59.25 71 TRP A CA 1
ATOM 556 C C . TRP A 1 71 ? 4.328 -2.787 4.913 1.00 59.25 71 TRP A C 1
ATOM 558 O O . TRP A 1 71 ? 3.623 -1.782 4.967 1.00 59.25 71 TRP A O 1
ATOM 568 N N . GLN A 1 72 ? 4.589 -3.522 5.999 1.00 55.56 72 GLN A N 1
ATOM 569 C CA . GLN A 1 72 ? 4.127 -3.220 7.355 1.00 55.56 72 GLN A CA 1
ATOM 570 C C . GLN A 1 72 ? 5.086 -2.300 8.116 1.00 55.56 72 GLN A C 1
ATOM 572 O O . GLN A 1 72 ? 5.329 -2.530 9.298 1.00 55.56 72 GLN A O 1
ATOM 577 N N . ALA A 1 73 ? 5.649 -1.269 7.489 1.00 53.47 73 ALA A N 1
ATOM 578 C CA . ALA A 1 73 ? 6.181 -0.199 8.319 1.00 53.47 73 ALA A CA 1
ATOM 579 C C . ALA A 1 73 ? 4.974 0.426 9.045 1.00 53.47 73 ALA A C 1
ATOM 581 O O . ALA A 1 73 ? 4.070 0.924 8.360 1.00 53.47 73 ALA A O 1
ATOM 582 N N . PRO A 1 74 ? 4.880 0.354 10.389 1.00 53.94 74 PRO A N 1
ATOM 583 C CA . PRO A 1 74 ? 3.974 1.240 11.095 1.00 53.94 74 PRO A CA 1
ATOM 584 C C . PRO A 1 74 ? 4.385 2.654 10.693 1.00 53.94 74 PRO A C 1
ATOM 586 O O . PRO A 1 74 ? 5.537 3.045 10.878 1.00 53.94 74 PRO A O 1
ATOM 589 N N . VAL A 1 75 ? 3.478 3.393 10.063 1.00 58.72 75 VAL A N 1
ATOM 590 C CA . VAL A 1 75 ? 3.717 4.821 9.861 1.00 58.72 75 VAL A CA 1
ATOM 591 C C . VAL A 1 75 ? 3.499 5.488 11.215 1.00 58.72 75 VAL A C 1
ATOM 593 O O . VAL A 1 75 ? 2.576 5.132 11.952 1.00 58.72 75 VAL A O 1
ATOM 596 N N . THR A 1 76 ? 4.416 6.372 11.595 1.00 54.16 76 THR A N 1
ATOM 597 C CA . THR A 1 76 ? 4.393 7.043 12.895 1.00 54.16 76 THR A CA 1
ATOM 598 C C . THR A 1 76 ? 3.117 7.876 13.038 1.00 54.16 76 THR A C 1
ATOM 600 O O . THR A 1 76 ? 2.689 8.539 12.098 1.00 54.16 76 THR A O 1
ATOM 603 N N . GLY A 1 77 ? 2.494 7.817 14.219 1.00 57.25 77 GLY A N 1
ATOM 604 C CA . GLY A 1 77 ? 1.276 8.566 14.544 1.00 57.25 77 GLY A CA 1
ATOM 605 C C . GLY A 1 77 ? 0.109 7.685 15.000 1.00 57.25 77 GLY A C 1
ATOM 606 O O . GLY A 1 77 ? -0.121 6.586 14.489 1.00 57.25 77 GLY A O 1
ATOM 607 N N . ARG A 1 78 ? -0.640 8.180 15.993 1.00 59.12 78 ARG A N 1
ATOM 608 C CA . ARG A 1 78 ? -1.951 7.634 16.369 1.00 59.12 78 ARG A CA 1
ATOM 609 C C . ARG A 1 78 ? -2.928 7.939 15.234 1.00 59.12 78 ARG A C 1
ATOM 611 O O . ARG A 1 78 ? -2.870 9.025 14.669 1.00 59.12 78 ARG A O 1
ATOM 618 N N . TRP A 1 79 ? -3.817 7.009 14.897 1.00 59.78 79 TRP A N 1
ATOM 619 C CA . TRP A 1 79 ? -4.881 7.304 13.934 1.00 59.78 79 TRP A CA 1
ATOM 620 C C . TRP A 1 79 ? -5.782 8.420 14.492 1.00 59.78 79 TRP A C 1
ATOM 622 O O . TRP A 1 79 ? -6.348 8.257 15.573 1.00 59.78 79 TRP A O 1
ATOM 632 N N . THR A 1 80 ? -5.877 9.551 13.786 1.00 64.19 80 THR A N 1
ATOM 633 C CA . THR A 1 80 ? -6.617 10.754 14.223 1.00 64.19 80 THR A CA 1
ATOM 634 C C . THR A 1 80 ? -8.059 10.805 13.719 1.00 64.19 80 THR A C 1
ATOM 636 O O . THR A 1 80 ? -8.795 11.710 14.089 1.00 64.19 80 THR A O 1
ATOM 639 N N . GLY A 1 81 ? -8.486 9.842 12.897 1.00 53.69 81 GLY A N 1
ATOM 640 C CA . GLY A 1 81 ? -9.802 9.870 12.249 1.00 53.69 81 GLY A CA 1
ATOM 641 C C . GLY A 1 81 ? -9.820 10.567 10.887 1.00 53.69 81 GLY A C 1
ATOM 642 O O . GLY A 1 81 ? -10.792 10.415 10.155 1.00 53.69 81 GLY A O 1
ATOM 643 N N . GLU A 1 82 ? -8.745 11.262 10.511 1.00 48.19 82 GLU A N 1
ATOM 644 C CA . GLU A 1 82 ? -8.673 12.022 9.261 1.00 48.19 82 GLU A CA 1
ATOM 645 C C . GLU A 1 82 ? -8.173 11.178 8.080 1.00 48.19 82 GLU A C 1
ATOM 647 O O . GLU A 1 82 ? -7.291 10.318 8.200 1.00 48.19 82 GLU A O 1
ATOM 652 N N . GLN A 1 83 ? -8.762 11.434 6.912 1.00 47.12 83 GLN A N 1
ATOM 653 C CA . GLN A 1 83 ? -8.313 10.901 5.634 1.00 47.12 83 GLN A CA 1
ATOM 654 C C . GLN A 1 83 ? -7.002 11.598 5.256 1.00 47.12 83 GLN A C 1
ATOM 656 O O . GLN A 1 83 ? -6.964 12.813 5.108 1.00 47.12 83 GLN A O 1
ATOM 661 N N . VAL A 1 84 ? -5.920 10.835 5.091 1.00 44.91 84 VAL A N 1
ATOM 662 C CA . VAL A 1 84 ? -4.667 11.382 4.556 1.00 44.91 84 VAL A CA 1
ATOM 663 C C . VAL A 1 84 ? -4.830 11.489 3.043 1.00 44.91 84 VAL A C 1
ATOM 665 O O . VAL A 1 84 ? -4.603 10.516 2.326 1.00 44.91 84 VAL A O 1
ATOM 668 N N . THR A 1 85 ? -5.290 12.641 2.564 1.00 39.03 85 THR A N 1
ATOM 669 C CA . THR A 1 85 ? -5.153 13.026 1.156 1.00 39.03 85 THR A CA 1
ATOM 670 C C . THR A 1 85 ? -3.684 13.361 0.916 1.00 39.03 85 THR A C 1
ATOM 672 O O . THR A 1 85 ? -3.158 14.283 1.541 1.00 39.03 85 THR A O 1
ATOM 675 N N . GLY A 1 86 ? -3.013 12.541 0.107 1.00 38.19 86 GLY A N 1
ATOM 676 C CA . GLY A 1 86 ? -1.671 12.825 -0.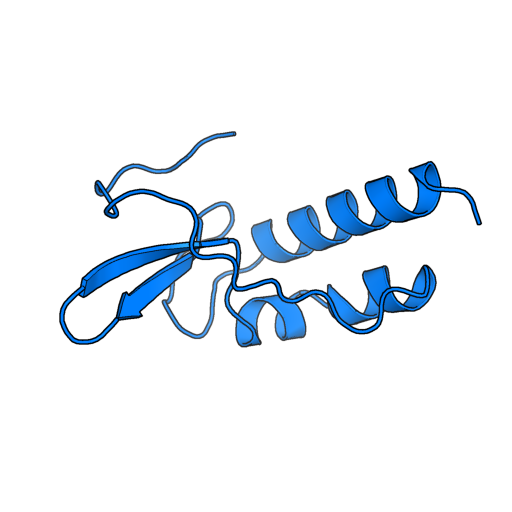406 1.00 38.19 86 GLY A CA 1
ATOM 677 C C . GLY A 1 86 ? -1.721 13.720 -1.631 1.00 38.19 86 GLY A C 1
ATOM 678 O O . GLY A 1 86 ? -2.767 13.696 -2.317 1.00 38.19 86 GLY A O 1
#

Sequence (86 aa):
MDDTDKQDAVARALRACLEIRCPKCKVEPWQHCRNHLAGRGVINARFHKPRQVDSGAQHILAGVGIRHLRWQAPVTGRWTGEQVTG

Secondary structure (DSSP, 8-state):
--HHHHHHHHHHHHHHHHTS--TTT-PPTTPPEEEEETTTEEEEES--HHHHHHTTHHHHHHTTT--------EEEEE--S-----

pLDDT: mean 78.21, std 15.1, range [38.19, 94.38]

Organism: Streptacidiphilus jiangxiensis (NCBI:txid235985)